Protein AF-A0A9D4LQU8-F1 (afdb_monomer_lite)

Structure (mmCIF, N/CA/C/O backbone):
data_AF-A0A9D4LQU8-F1
#
_entry.id   AF-A0A9D4LQU8-F1
#
loop_
_atom_site.group_PDB
_atom_site.id
_atom_site.type_symbol
_atom_site.label_atom_id
_atom_site.label_alt_id
_atom_site.label_comp_id
_atom_site.label_asym_id
_atom_site.label_entity_id
_atom_site.label_seq_id
_atom_site.pdbx_PDB_ins_code
_atom_site.Cartn_x
_atom_site.Cartn_y
_atom_site.Cartn_z
_atom_site.occupancy
_atom_site.B_iso_or_equiv
_atom_site.auth_seq_id
_atom_site.auth_comp_id
_atom_site.auth_asym_id
_atom_site.auth_atom_id
_atom_site.pdbx_PDB_model_num
ATOM 1 N N . MET A 1 1 ? 11.891 2.206 -24.464 1.00 53.50 1 MET A N 1
ATOM 2 C CA . MET A 1 1 ? 10.867 2.934 -23.674 1.00 53.50 1 MET A CA 1
ATOM 3 C C . MET A 1 1 ? 9.808 1.903 -23.309 1.00 53.50 1 MET A C 1
ATOM 5 O O . MET A 1 1 ? 9.612 1.057 -24.158 1.00 53.50 1 MET A O 1
ATOM 9 N N . VAL A 1 2 ? 9.242 1.886 -22.092 1.00 64.19 2 VAL A N 1
ATOM 10 C CA . VAL A 1 2 ? 8.186 0.919 -21.707 1.00 64.19 2 VAL A CA 1
ATOM 11 C C . VAL A 1 2 ? 6.831 1.605 -21.874 1.00 64.19 2 VAL A C 1
ATOM 13 O O . VAL A 1 2 ? 6.592 2.636 -21.251 1.00 64.19 2 VAL A O 1
ATOM 16 N N . ASN A 1 3 ? 5.990 1.068 -22.746 1.00 71.44 3 ASN A N 1
ATOM 17 C CA . ASN A 1 3 ? 4.623 1.482 -23.047 1.00 71.44 3 ASN A CA 1
ATOM 18 C C . ASN A 1 3 ? 3.803 0.243 -23.458 1.00 71.44 3 ASN A C 1
ATOM 20 O O . ASN A 1 3 ? 4.330 -0.869 -23.455 1.00 71.44 3 ASN A O 1
ATOM 24 N N . GLU A 1 4 ? 2.533 0.439 -23.809 1.00 72.94 4 GLU A N 1
ATOM 25 C CA . GLU A 1 4 ? 1.614 -0.644 -24.201 1.00 72.94 4 GLU A CA 1
ATOM 26 C C . GLU A 1 4 ? 2.095 -1.434 -25.431 1.00 72.94 4 GLU A C 1
ATOM 28 O O . GLU A 1 4 ? 1.817 -2.623 -25.543 1.00 72.94 4 GLU A O 1
ATOM 33 N N . ASP A 1 5 ? 2.897 -0.806 -26.295 1.00 80.19 5 ASP A N 1
ATOM 34 C CA . ASP A 1 5 ? 3.465 -1.415 -27.503 1.00 80.19 5 ASP A CA 1
ATOM 35 C C . ASP A 1 5 ? 4.845 -2.051 -27.269 1.00 80.19 5 ASP A C 1
ATOM 37 O O . ASP A 1 5 ? 5.467 -2.583 -28.191 1.00 80.19 5 ASP A O 1
ATOM 41 N N . THR A 1 6 ? 5.383 -1.961 -26.049 1.00 77.25 6 THR A N 1
ATOM 42 C CA . THR A 1 6 ? 6.725 -2.464 -25.754 1.00 77.25 6 THR A CA 1
ATOM 43 C C . THR A 1 6 ? 6.683 -3.981 -25.618 1.00 77.25 6 THR A C 1
ATOM 45 O O . THR A 1 6 ? 5.999 -4.484 -24.725 1.00 77.25 6 THR A O 1
ATOM 48 N N . PRO A 1 7 ? 7.433 -4.735 -26.445 1.00 79.50 7 PRO A N 1
ATOM 49 C CA . PRO A 1 7 ? 7.479 -6.182 -26.321 1.00 79.50 7 PRO A CA 1
ATOM 50 C C . PRO A 1 7 ? 8.064 -6.577 -24.966 1.00 79.50 7 PRO A C 1
ATOM 52 O O . PRO A 1 7 ? 8.928 -5.884 -24.416 1.00 79.50 7 PRO A O 1
ATOM 55 N N . LEU A 1 8 ? 7.611 -7.716 -24.442 1.00 77.50 8 LEU A N 1
ATOM 56 C CA . LEU A 1 8 ? 8.145 -8.255 -23.198 1.00 77.50 8 LEU A CA 1
ATOM 57 C C . LEU A 1 8 ? 9.672 -8.420 -23.313 1.00 77.50 8 LEU A C 1
ATOM 59 O O . LEU A 1 8 ? 10.158 -8.940 -24.324 1.00 77.50 8 LEU A O 1
ATOM 63 N N . PRO A 1 9 ? 10.444 -7.969 -22.310 1.00 80.94 9 PRO A N 1
ATOM 64 C CA . PRO A 1 9 ? 11.893 -8.057 -22.360 1.00 80.94 9 PRO A CA 1
ATOM 65 C C . PRO A 1 9 ? 12.333 -9.522 -22.417 1.00 80.94 9 PRO A C 1
ATOM 67 O O . PRO A 1 9 ? 11.893 -10.352 -21.629 1.00 80.94 9 PRO A O 1
ATOM 70 N N . VAL A 1 10 ? 13.234 -9.835 -23.350 1.00 82.81 10 VAL A N 1
ATOM 71 C CA . VAL A 1 10 ? 13.734 -11.205 -23.562 1.00 82.81 10 VAL A CA 1
ATOM 72 C C . VAL A 1 10 ? 14.540 -11.703 -22.356 1.00 82.81 10 VAL A C 1
ATOM 74 O O . VAL A 1 10 ? 14.513 -12.887 -22.039 1.00 82.81 10 VAL A O 1
ATOM 77 N N . ASN A 1 11 ? 15.234 -10.796 -21.663 1.00 86.12 11 ASN A N 1
ATOM 78 C CA . ASN A 1 11 ? 15.950 -11.087 -20.425 1.00 86.12 11 ASN A CA 1
ATOM 79 C C . ASN A 1 11 ? 15.282 -10.342 -19.263 1.00 86.12 11 ASN A C 1
ATOM 81 O O . ASN A 1 11 ? 15.478 -9.139 -19.082 1.00 86.12 11 ASN A O 1
ATOM 85 N N . MET A 1 12 ? 14.459 -11.067 -18.510 1.00 85.81 12 MET A N 1
ATOM 86 C CA . MET A 1 12 ? 13.710 -10.522 -17.379 1.00 85.81 12 MET A CA 1
ATOM 87 C C . MET A 1 12 ? 14.628 -10.162 -16.205 1.00 85.81 12 MET A C 1
ATOM 89 O O . MET A 1 12 ? 14.414 -9.133 -15.569 1.00 85.81 12 MET A O 1
ATOM 93 N N . ASP A 1 13 ? 15.680 -10.943 -15.956 1.00 86.00 13 ASP A N 1
ATOM 94 C CA . ASP A 1 13 ? 16.558 -10.757 -14.794 1.00 86.00 13 ASP A CA 1
ATOM 95 C C . ASP A 1 13 ? 17.288 -9.412 -14.849 1.00 86.00 13 ASP A C 1
ATOM 97 O O . ASP A 1 13 ? 17.306 -8.652 -13.879 1.00 86.00 13 ASP A O 1
ATOM 101 N N . THR A 1 14 ? 17.833 -9.055 -16.015 1.00 83.69 14 THR A N 1
ATOM 102 C CA . THR A 1 14 ? 18.503 -7.759 -16.197 1.00 83.69 14 THR A CA 1
ATOM 103 C C . THR A 1 14 ? 17.514 -6.602 -16.263 1.00 83.69 14 THR A C 1
ATOM 105 O O . THR A 1 14 ? 17.823 -5.492 -15.820 1.00 83.69 14 THR A O 1
ATOM 108 N N . PHE A 1 15 ? 16.312 -6.843 -16.791 1.00 84.56 15 PHE A N 1
ATOM 109 C CA . PHE A 1 15 ? 15.275 -5.826 -16.870 1.00 84.56 15 PHE A CA 1
ATOM 110 C C . PHE A 1 15 ? 14.792 -5.408 -15.479 1.00 84.56 15 PHE A C 1
ATOM 112 O O . PHE A 1 15 ? 14.752 -4.206 -15.199 1.00 84.56 15 PHE A O 1
ATOM 119 N N . TRP A 1 16 ? 14.482 -6.376 -14.609 1.00 82.88 16 TRP A N 1
ATOM 120 C CA . TRP A 1 16 ? 13.995 -6.128 -13.251 1.00 82.88 16 TRP A CA 1
ATOM 121 C C . TRP A 1 16 ? 15.084 -5.660 -12.295 1.00 82.88 16 TRP A C 1
ATOM 123 O O . TRP A 1 16 ? 14.776 -4.925 -11.362 1.00 82.88 16 TRP A O 1
ATOM 133 N N . ALA A 1 17 ? 16.353 -5.991 -12.543 1.00 84.12 17 ALA A N 1
ATOM 134 C CA . ALA A 1 17 ? 17.464 -5.432 -11.775 1.00 84.12 17 ALA A CA 1
ATOM 135 C C . ALA A 1 17 ? 17.593 -3.900 -11.932 1.00 84.12 17 ALA A C 1
ATOM 137 O O . ALA A 1 17 ? 18.150 -3.232 -11.064 1.00 84.12 17 ALA A O 1
ATOM 138 N N . SER A 1 18 ? 17.064 -3.308 -13.012 1.00 85.56 18 SER A N 1
ATOM 139 C CA . SER A 1 18 ? 17.101 -1.856 -13.212 1.00 85.56 18 SER A CA 1
ATOM 140 C C . SER A 1 18 ? 15.997 -1.142 -12.429 1.00 85.56 18 SER A C 1
ATOM 142 O O . SER A 1 18 ? 14.826 -1.184 -12.816 1.00 85.56 18 SER A O 1
ATOM 144 N N . GLY A 1 19 ? 16.372 -0.367 -11.406 1.00 82.38 19 GLY A N 1
ATOM 145 C CA . GLY A 1 19 ? 15.438 0.517 -10.691 1.00 82.38 19 GLY A CA 1
ATOM 146 C C . GLY A 1 19 ? 14.664 1.448 -11.634 1.00 82.38 19 GLY A C 1
ATOM 147 O O . GLY A 1 19 ? 13.454 1.602 -11.513 1.00 82.38 19 GLY A O 1
ATOM 148 N N . SER A 1 20 ? 15.313 1.962 -12.687 1.00 84.75 20 SER A N 1
ATOM 149 C CA . SER A 1 20 ? 14.646 2.823 -13.675 1.00 84.75 20 SER A CA 1
ATOM 150 C C . SER A 1 20 ? 13.509 2.126 -14.437 1.00 84.75 20 SER A C 1
ATOM 152 O O . SER A 1 20 ? 12.549 2.784 -14.838 1.00 84.75 20 SER A O 1
ATOM 154 N N . ASN A 1 21 ? 13.598 0.808 -14.646 1.00 85.06 21 ASN A N 1
ATOM 155 C CA . ASN A 1 21 ? 12.534 0.029 -15.277 1.00 85.06 21 ASN A CA 1
ATOM 156 C C . ASN A 1 21 ? 11.400 -0.256 -14.291 1.00 85.06 21 ASN A C 1
ATOM 158 O O . ASN A 1 21 ? 10.237 -0.137 -14.680 1.00 85.06 21 ASN A O 1
ATOM 162 N N . LYS A 1 22 ? 11.720 -0.547 -13.022 1.00 82.94 22 LYS A N 1
ATOM 163 C CA . LYS A 1 22 ? 10.717 -0.703 -11.956 1.00 82.94 22 LYS A CA 1
ATOM 164 C C . LYS A 1 22 ? 9.864 0.561 -11.814 1.00 82.94 22 LYS A C 1
ATOM 166 O O . LYS A 1 22 ? 8.641 0.479 -11.896 1.00 82.94 22 LYS A O 1
ATOM 171 N N . VAL A 1 23 ? 10.501 1.732 -11.723 1.00 85.12 23 VAL A N 1
ATOM 172 C CA . VAL A 1 23 ? 9.809 3.030 -11.629 1.00 85.12 23 VAL A CA 1
ATOM 173 C C . VAL A 1 23 ? 8.906 3.268 -12.843 1.00 85.12 23 VAL A C 1
ATOM 175 O O . VAL A 1 23 ? 7.746 3.644 -12.697 1.00 85.12 23 VAL A O 1
ATOM 178 N N . LYS A 1 24 ? 9.390 2.998 -14.063 1.00 86.00 24 LYS A N 1
ATOM 179 C CA . LYS A 1 24 ? 8.578 3.151 -15.285 1.00 86.00 24 LYS A CA 1
ATOM 180 C C . LYS A 1 24 ? 7.356 2.238 -15.295 1.00 86.00 24 LYS A C 1
ATOM 182 O O . LYS A 1 24 ? 6.281 2.691 -15.680 1.00 86.00 24 LYS A O 1
ATOM 187 N N . LEU A 1 25 ? 7.506 0.982 -14.869 1.00 86.00 25 LEU A N 1
ATOM 188 C CA . LEU A 1 25 ? 6.376 0.064 -14.751 1.00 86.00 25 LEU A CA 1
ATOM 189 C C . LEU A 1 25 ? 5.348 0.591 -13.747 1.00 86.00 25 LEU A C 1
ATOM 191 O O . LEU A 1 25 ? 4.159 0.616 -14.046 1.00 86.00 25 LEU A O 1
ATOM 195 N N . GLN A 1 26 ? 5.793 1.046 -12.578 1.00 87.44 26 GLN A N 1
ATOM 196 C CA . GLN A 1 26 ? 4.896 1.579 -11.555 1.00 87.44 26 GLN A CA 1
ATOM 197 C C . GLN A 1 26 ? 4.160 2.841 -12.032 1.00 87.44 26 GLN A C 1
ATOM 199 O O . GLN A 1 26 ? 2.965 2.974 -11.779 1.00 87.44 26 GLN A O 1
ATOM 204 N N . ILE A 1 27 ? 4.824 3.734 -12.778 1.00 88.38 27 ILE A N 1
ATOM 205 C CA . ILE A 1 27 ? 4.182 4.900 -13.411 1.00 88.38 27 ILE A CA 1
ATOM 206 C C . ILE A 1 27 ? 3.119 4.456 -14.421 1.00 88.38 27 ILE A C 1
ATOM 208 O O . ILE A 1 27 ? 2.010 4.994 -14.418 1.00 88.38 27 ILE A O 1
ATOM 212 N N . LEU A 1 28 ? 3.436 3.472 -15.270 1.00 89.50 28 LEU A N 1
ATOM 213 C CA . LEU A 1 28 ? 2.498 2.930 -16.254 1.00 89.50 28 LEU A CA 1
ATOM 214 C C . LEU A 1 28 ? 1.259 2.329 -15.570 1.00 89.50 28 LEU A C 1
ATOM 216 O O . LEU A 1 28 ? 0.134 2.678 -15.929 1.00 89.50 28 LEU A O 1
ATOM 220 N N . LEU A 1 29 ? 1.461 1.491 -14.548 1.00 90.38 29 LEU A N 1
ATOM 221 C CA . LEU A 1 29 ? 0.382 0.878 -13.770 1.00 90.38 29 LEU A CA 1
ATOM 222 C C . LEU A 1 29 ? -0.450 1.929 -13.033 1.00 90.38 29 LEU A C 1
ATOM 224 O O . LEU A 1 29 ? -1.675 1.892 -13.099 1.00 90.38 29 LEU A O 1
ATOM 228 N N . SER A 1 30 ? 0.195 2.900 -12.383 1.00 91.25 30 SER A N 1
ATOM 229 C CA . SER A 1 30 ? -0.492 3.987 -11.681 1.00 91.25 30 SER A CA 1
ATOM 230 C C . SER A 1 30 ? -1.377 4.794 -12.629 1.00 91.25 30 SER A C 1
ATOM 232 O O . SER A 1 30 ? -2.543 5.039 -12.323 1.00 91.25 30 SER A O 1
ATOM 234 N N . LYS A 1 31 ? -0.871 5.141 -13.820 1.00 91.44 31 LYS A N 1
ATOM 235 C CA . LYS A 1 31 ? -1.655 5.840 -14.846 1.00 91.44 31 LYS A CA 1
ATOM 236 C C . LYS A 1 31 ? -2.885 5.031 -15.261 1.00 91.44 31 LYS A C 1
ATOM 238 O O . LYS A 1 31 ? -3.981 5.586 -15.301 1.00 91.44 31 LYS A O 1
ATOM 243 N N . TRP A 1 32 ? -2.715 3.738 -15.539 1.00 92.62 32 TRP A N 1
ATOM 244 C CA . TRP A 1 32 ? -3.827 2.870 -15.924 1.00 92.62 32 TRP A CA 1
ATOM 245 C C . TRP A 1 32 ? -4.865 2.744 -14.800 1.00 92.62 32 TRP A C 1
ATOM 247 O O . TRP A 1 32 ? -6.058 2.902 -15.054 1.00 92.62 32 TRP A O 1
ATOM 257 N N . ILE A 1 33 ? -4.430 2.537 -13.552 1.00 93.19 33 ILE A N 1
ATOM 258 C CA . ILE A 1 33 ? -5.333 2.439 -12.396 1.00 93.19 33 ILE A CA 1
ATOM 259 C C . ILE A 1 33 ? -6.127 3.736 -12.239 1.00 93.19 33 ILE A C 1
ATOM 261 O O . ILE A 1 33 ? -7.349 3.684 -12.157 1.00 93.19 33 ILE A O 1
ATOM 265 N N . ARG A 1 34 ? -5.467 4.899 -12.268 1.00 91.81 34 ARG A N 1
ATOM 266 C CA . ARG A 1 34 ? -6.115 6.216 -12.139 1.00 91.81 34 ARG A CA 1
ATOM 267 C C . ARG A 1 34 ? -7.200 6.439 -13.191 1.00 91.81 34 ARG A C 1
ATOM 269 O O . ARG A 1 34 ? -8.292 6.888 -12.863 1.00 91.81 34 ARG A O 1
ATOM 276 N N . GLN A 1 35 ? -6.931 6.060 -14.440 1.00 92.94 35 GLN A N 1
ATOM 277 C CA . GLN A 1 35 ? -7.883 6.202 -15.548 1.00 92.94 35 GLN A CA 1
ATOM 278 C C . GLN A 1 35 ? -9.096 5.268 -15.443 1.00 92.94 35 GLN A C 1
ATOM 280 O O . GLN A 1 35 ? -10.157 5.585 -15.977 1.00 92.94 35 GLN A O 1
ATOM 285 N N . ASN A 1 36 ? -8.953 4.127 -14.764 1.00 93.69 36 ASN A N 1
ATOM 286 C CA . ASN A 1 36 ? -9.981 3.086 -14.707 1.00 93.69 36 ASN A CA 1
ATOM 287 C C . ASN A 1 36 ? -10.634 2.930 -13.322 1.00 93.69 36 ASN A C 1
ATOM 289 O O . ASN A 1 36 ? -11.622 2.206 -13.201 1.00 93.69 36 ASN A O 1
ATOM 293 N N . ALA A 1 37 ? -10.128 3.619 -12.292 1.00 93.75 37 ALA A N 1
ATOM 294 C CA . ALA A 1 37 ? -10.502 3.425 -10.891 1.00 93.75 37 ALA A CA 1
ATOM 295 C C . ALA A 1 37 ? -12.016 3.489 -10.658 1.00 93.75 37 ALA A C 1
ATOM 297 O O . ALA A 1 37 ? -12.596 2.554 -10.117 1.00 93.75 37 ALA A O 1
ATOM 298 N N . ASN A 1 38 ? -12.666 4.552 -11.138 1.00 92.50 38 ASN A N 1
ATOM 299 C CA . ASN A 1 38 ? -14.100 4.766 -10.932 1.00 92.50 38 ASN A CA 1
ATOM 300 C C . ASN A 1 38 ? -14.984 3.737 -11.662 1.00 92.50 38 ASN A C 1
ATOM 302 O O . ASN A 1 38 ? -16.102 3.468 -11.232 1.00 92.50 38 ASN A O 1
ATOM 306 N N . ASN A 1 39 ? -14.489 3.161 -12.760 1.00 93.75 39 ASN A N 1
ATOM 307 C CA . ASN A 1 39 ? -15.243 2.190 -13.554 1.00 93.75 39 ASN A CA 1
ATOM 308 C C . ASN A 1 39 ? -15.116 0.772 -12.984 1.00 93.75 39 ASN A C 1
ATOM 310 O O . ASN A 1 39 ? -16.085 0.018 -13.002 1.00 93.75 39 ASN A O 1
ATOM 314 N N . ILE A 1 40 ? -13.925 0.402 -12.497 1.00 95.00 40 ILE A N 1
ATOM 315 C CA . ILE A 1 40 ? -13.633 -0.953 -12.006 1.00 95.00 40 ILE A CA 1
ATOM 316 C C . ILE A 1 40 ? -13.972 -1.093 -10.517 1.00 95.00 40 ILE A C 1
ATOM 318 O O . ILE A 1 40 ? -14.523 -2.113 -10.105 1.00 95.00 40 ILE A O 1
ATOM 322 N N . TRP A 1 41 ? -13.664 -0.074 -9.714 1.00 93.75 41 TRP A N 1
ATOM 323 C CA . TRP A 1 41 ? -13.830 -0.092 -8.261 1.00 93.75 41 TRP A CA 1
ATOM 324 C C . TRP A 1 41 ? -14.654 1.112 -7.782 1.00 93.75 41 TRP A C 1
ATOM 326 O O . TRP A 1 41 ? -14.127 2.010 -7.119 1.00 93.75 41 TRP A O 1
ATOM 336 N N . PRO A 1 42 ? -15.960 1.156 -8.107 1.00 91.50 42 PRO A N 1
ATOM 337 C CA . PRO A 1 42 ? -16.821 2.237 -7.648 1.00 91.50 42 PRO A CA 1
ATOM 338 C C . PRO A 1 42 ? -16.897 2.248 -6.116 1.00 91.50 42 PRO A C 1
ATOM 340 O O . PRO A 1 42 ? -17.062 1.199 -5.490 1.00 91.50 42 PRO A O 1
ATOM 343 N N . ASN A 1 43 ? -16.824 3.439 -5.514 1.00 92.19 43 ASN A N 1
ATOM 344 C CA . ASN A 1 43 ? -16.841 3.646 -4.058 1.00 92.19 43 ASN A CA 1
ATOM 345 C C . ASN A 1 43 ? -15.654 3.030 -3.293 1.00 92.19 43 ASN A C 1
ATOM 347 O O . ASN A 1 43 ? -15.754 2.798 -2.088 1.00 92.19 43 ASN A O 1
ATOM 351 N N . VAL A 1 44 ? -14.536 2.774 -3.972 1.00 93.75 44 VAL A N 1
ATOM 352 C CA . VAL A 1 44 ? -13.282 2.352 -3.340 1.00 93.75 44 VAL A CA 1
ATOM 353 C C . VAL A 1 44 ? -12.262 3.476 -3.469 1.00 93.75 44 VAL A C 1
ATOM 355 O O . VAL A 1 44 ? -12.055 4.017 -4.554 1.00 93.75 44 VAL A O 1
ATOM 358 N N . GLU A 1 45 ? -11.606 3.814 -2.361 1.00 93.44 45 GLU A N 1
ATOM 359 C CA . GLU A 1 45 ? -10.430 4.678 -2.386 1.00 93.44 45 GLU A CA 1
ATOM 360 C C . GLU A 1 45 ? -9.184 3.839 -2.678 1.00 93.44 45 GLU A C 1
ATOM 362 O O . GLU A 1 45 ? -8.850 2.913 -1.938 1.00 93.44 45 GLU A O 1
ATOM 367 N N . LEU A 1 46 ? -8.493 4.165 -3.767 1.00 94.81 46 LEU A N 1
ATOM 368 C CA . LEU A 1 46 ? -7.232 3.536 -4.140 1.00 94.81 46 LEU A CA 1
ATOM 369 C C . LEU A 1 46 ? -6.087 4.472 -3.791 1.00 94.81 46 LEU A C 1
ATOM 371 O O . LEU A 1 46 ? -5.993 5.565 -4.339 1.00 94.81 46 LEU A O 1
ATOM 375 N N . VAL A 1 47 ? -5.198 4.027 -2.910 1.00 93.25 47 VAL A N 1
ATOM 376 C CA . VAL A 1 47 ? -4.005 4.782 -2.526 1.00 93.25 47 VAL A CA 1
ATOM 377 C C . VAL A 1 47 ? -2.791 4.196 -3.236 1.00 93.25 47 VAL A C 1
ATOM 379 O O . VAL A 1 47 ? -2.449 3.032 -3.040 1.00 93.25 47 VAL A O 1
ATOM 382 N N . LEU A 1 48 ? -2.144 5.005 -4.070 1.00 91.69 48 LEU A N 1
ATOM 383 C CA . LEU A 1 48 ? -1.041 4.605 -4.935 1.00 91.69 48 LEU A CA 1
ATOM 384 C C . LEU A 1 48 ? 0.253 5.286 -4.489 1.00 91.69 48 LEU A C 1
ATOM 386 O O . LEU A 1 48 ? 0.361 6.511 -4.523 1.00 91.69 48 LEU A O 1
ATOM 390 N N . SER A 1 49 ? 1.253 4.481 -4.135 1.00 88.38 49 SER A N 1
ATOM 391 C CA . SER A 1 49 ? 2.619 4.926 -3.852 1.00 88.38 49 SER A CA 1
ATOM 392 C C . SER A 1 49 ? 3.575 4.360 -4.900 1.00 88.38 49 SER A C 1
ATOM 394 O O . SER A 1 49 ? 3.605 3.149 -5.117 1.00 88.38 49 SER A O 1
ATOM 396 N N . ILE A 1 50 ? 4.360 5.226 -5.534 1.00 83.81 50 ILE A N 1
ATOM 397 C CA . ILE A 1 50 ? 5.365 4.852 -6.538 1.00 83.81 50 ILE A CA 1
ATOM 398 C C . ILE A 1 50 ? 6.754 4.983 -5.907 1.00 83.81 50 ILE A C 1
ATOM 400 O O . ILE A 1 50 ? 6.959 5.831 -5.039 1.00 83.81 50 ILE A O 1
ATOM 404 N N . ASP A 1 51 ? 7.695 4.155 -6.330 1.00 76.12 51 ASP A N 1
ATOM 405 C CA . ASP A 1 51 ? 9.103 4.223 -5.961 1.00 76.12 51 ASP A CA 1
ATOM 406 C C . ASP A 1 51 ? 9.880 5.246 -6.819 1.00 76.12 51 ASP A C 1
ATOM 408 O O . ASP A 1 51 ? 9.528 5.529 -7.965 1.00 76.12 51 ASP A O 1
ATOM 412 N N . GLY A 1 52 ? 10.941 5.825 -6.261 1.00 63.03 52 GLY A N 1
ATOM 413 C CA . GLY A 1 52 ? 11.717 6.913 -6.853 1.00 63.03 52 GLY A CA 1
ATOM 414 C C . GLY A 1 52 ? 11.505 8.264 -6.162 1.00 63.03 52 GLY A C 1
ATOM 415 O O . GLY A 1 52 ? 10.530 8.486 -5.457 1.00 63.03 52 GLY A O 1
ATOM 416 N N . ILE A 1 53 ? 12.492 9.151 -6.319 1.00 53.50 53 ILE A N 1
ATOM 417 C CA . ILE A 1 53 ? 12.643 10.477 -5.685 1.00 53.50 53 ILE A CA 1
ATOM 418 C C . ILE A 1 53 ? 11.296 11.137 -5.321 1.00 53.50 53 ILE A C 1
ATOM 420 O O . ILE A 1 53 ? 10.600 11.639 -6.198 1.00 53.50 53 ILE A O 1
ATOM 424 N N . ALA A 1 54 ? 10.977 11.157 -4.019 1.00 55.00 54 ALA A N 1
ATOM 425 C CA . ALA A 1 54 ? 9.888 11.917 -3.389 1.00 55.00 54 ALA A CA 1
ATOM 426 C C . ALA A 1 54 ? 8.567 11.947 -4.179 1.00 55.00 54 ALA A C 1
ATOM 428 O O . ALA A 1 54 ? 7.975 13.011 -4.374 1.00 55.00 54 ALA A O 1
ATOM 429 N N . THR A 1 55 ? 8.119 10.796 -4.658 1.00 65.06 55 THR A N 1
ATOM 430 C CA . THR A 1 55 ? 6.855 10.658 -5.376 1.00 65.06 55 THR A CA 1
ATOM 431 C C . THR A 1 55 ? 5.672 10.835 -4.433 1.00 65.06 55 THR A C 1
ATOM 433 O O . THR A 1 55 ? 5.622 10.280 -3.334 1.00 65.06 55 THR A O 1
ATOM 436 N N . ASP A 1 56 ? 4.715 11.639 -4.882 1.00 78.44 56 ASP A N 1
ATOM 437 C CA . ASP A 1 56 ? 3.453 11.860 -4.191 1.00 78.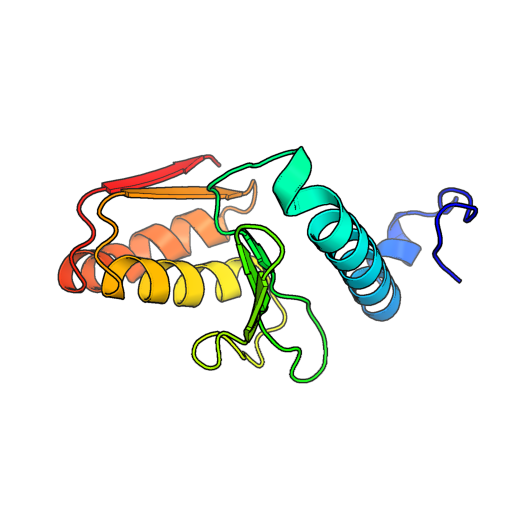44 56 ASP A CA 1
ATOM 438 C C . ASP A 1 56 ? 2.715 10.528 -3.994 1.00 78.44 56 ASP A C 1
ATOM 440 O O . ASP A 1 56 ? 2.702 9.664 -4.877 1.00 78.44 56 ASP A O 1
ATOM 444 N N . CYS A 1 57 ? 2.097 10.357 -2.827 1.00 89.44 57 CYS A N 1
ATOM 445 C CA . CYS A 1 57 ? 1.164 9.265 -2.589 1.00 89.44 57 CYS A CA 1
ATOM 446 C C . CYS A 1 57 ? -0.229 9.757 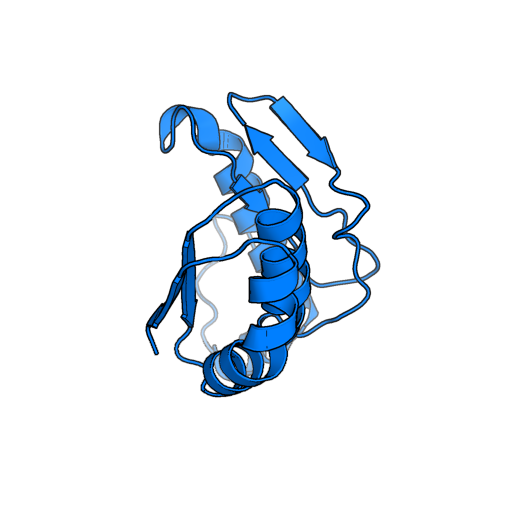-2.978 1.00 89.44 57 CYS A C 1
ATOM 448 O O . CYS A 1 57 ? -0.707 10.733 -2.407 1.00 89.44 57 CYS A O 1
ATOM 450 N N . ILE A 1 58 ? -0.865 9.136 -3.969 1.00 92.06 58 ILE A N 1
ATOM 451 C CA . ILE A 1 58 ? -2.115 9.642 -4.552 1.00 92.06 58 ILE A CA 1
ATOM 452 C C . ILE A 1 58 ? -3.274 8.745 -4.126 1.00 92.06 58 ILE A C 1
ATOM 454 O O . ILE A 1 58 ? -3.269 7.554 -4.423 1.00 92.06 58 ILE A O 1
ATOM 458 N N . ALA A 1 59 ? -4.280 9.322 -3.475 1.00 93.50 59 ALA A N 1
ATOM 459 C CA . ALA A 1 59 ? -5.594 8.718 -3.302 1.00 93.50 59 ALA A CA 1
ATOM 460 C C . ALA A 1 59 ? -6.475 9.023 -4.513 1.00 93.50 59 ALA A C 1
ATOM 462 O O . ALA A 1 59 ? -6.600 10.181 -4.908 1.00 93.50 59 ALA A O 1
ATOM 463 N N . VAL A 1 60 ? -7.116 7.998 -5.063 1.00 94.00 60 VAL A N 1
ATOM 464 C CA . VAL A 1 60 ? -8.106 8.096 -6.135 1.00 94.00 60 VAL A CA 1
ATOM 465 C C . VAL A 1 60 ? -9.438 7.594 -5.600 1.00 94.00 60 VAL A C 1
ATOM 467 O O . VAL A 1 60 ? -9.538 6.441 -5.183 1.00 94.00 60 VAL A O 1
ATOM 470 N N . ASN A 1 61 ? -10.468 8.436 -5.628 1.00 93.69 61 ASN A N 1
ATOM 471 C CA . ASN A 1 61 ? -11.817 8.067 -5.207 1.00 93.69 61 ASN A CA 1
ATOM 472 C C . ASN A 1 61 ? -12.849 8.780 -6.087 1.00 93.69 61 ASN A C 1
ATOM 474 O O . ASN A 1 61 ? -12.868 10.009 -6.168 1.00 93.69 61 ASN A O 1
ATOM 478 N N . ASN A 1 62 ? -13.701 8.004 -6.760 1.00 86.69 62 ASN A N 1
ATOM 479 C CA . ASN A 1 62 ? -14.781 8.506 -7.612 1.00 86.69 62 ASN A CA 1
ATOM 480 C C . ASN A 1 62 ? -14.325 9.564 -8.641 1.00 86.69 62 ASN A C 1
ATOM 482 O O . ASN A 1 62 ? -14.981 10.584 -8.846 1.00 86.69 62 ASN A O 1
ATOM 486 N N . GLY A 1 63 ? -13.162 9.336 -9.263 1.00 84.31 63 GLY A N 1
ATOM 487 C CA . GLY A 1 63 ? -12.563 10.238 -10.257 1.00 84.31 63 GLY A CA 1
ATOM 488 C C . GLY A 1 63 ? -11.838 11.458 -9.678 1.00 84.31 63 GLY A C 1
ATOM 489 O O . GLY A 1 63 ? -11.221 12.200 -10.438 1.00 84.31 63 GLY A O 1
ATOM 490 N N . ASN A 1 64 ? -11.870 11.655 -8.358 1.00 90.19 64 ASN A N 1
ATOM 491 C CA . ASN A 1 64 ? -11.093 12.688 -7.682 1.00 90.19 64 ASN A CA 1
ATOM 492 C C . ASN A 1 64 ? -9.742 12.134 -7.247 1.00 90.19 64 ASN A C 1
ATOM 494 O O . ASN A 1 64 ? -9.649 10.990 -6.798 1.00 90.19 64 ASN A O 1
ATOM 498 N N . GLU A 1 65 ? -8.714 12.971 -7.332 1.00 92.94 65 GLU A N 1
ATOM 499 C CA . GLU A 1 65 ? -7.357 12.628 -6.929 1.00 92.94 65 GLU A CA 1
ATOM 500 C C . GLU A 1 65 ? -6.866 13.595 -5.858 1.00 92.94 65 GLU A C 1
ATOM 502 O O . GLU A 1 65 ? -6.991 14.809 -6.011 1.00 92.94 65 GLU A O 1
ATOM 507 N N . ASN A 1 66 ? -6.287 13.058 -4.787 1.00 92.88 66 ASN A N 1
ATOM 508 C CA . ASN A 1 66 ? -5.733 13.842 -3.689 1.00 92.88 66 ASN A CA 1
ATOM 509 C C . ASN A 1 66 ? -4.352 13.310 -3.304 1.00 92.88 66 ASN A C 1
ATOM 511 O O . ASN A 1 66 ? -4.154 12.100 -3.218 1.00 92.88 66 ASN A O 1
ATOM 515 N N . CYS A 1 67 ? -3.404 14.205 -3.030 1.00 91.50 67 CYS A N 1
ATOM 516 C CA . CYS A 1 67 ? -2.123 13.814 -2.445 1.00 91.50 67 CYS A CA 1
ATOM 517 C C . CYS A 1 67 ? -2.298 13.527 -0.945 1.00 91.50 67 CYS A C 1
ATOM 519 O O . CYS A 1 67 ? -2.887 14.328 -0.218 1.00 91.50 67 CYS A O 1
ATOM 521 N N . ILE A 1 68 ? -1.762 12.403 -0.473 1.00 91.69 68 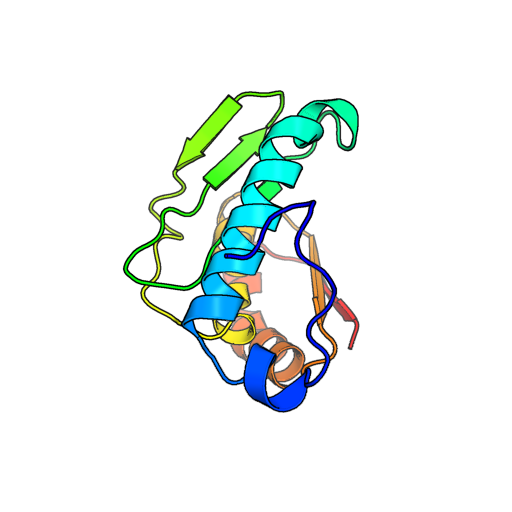ILE A N 1
ATOM 522 C CA . ILE A 1 68 ? -1.676 12.052 0.943 1.00 91.69 68 ILE A CA 1
ATOM 523 C C . ILE A 1 68 ? -0.264 12.384 1.428 1.00 91.69 68 ILE A C 1
ATOM 525 O O . ILE A 1 68 ? 0.638 11.544 1.410 1.00 91.69 68 ILE A O 1
ATOM 529 N N . GLU A 1 69 ? -0.083 13.619 1.895 1.00 89.56 69 GLU A N 1
ATOM 530 C CA . GLU A 1 69 ? 1.213 14.137 2.362 1.00 89.56 69 GLU A CA 1
ATOM 531 C C . GLU A 1 69 ? 1.848 13.271 3.461 1.00 89.56 69 GLU A C 1
ATOM 533 O O . GLU A 1 69 ? 3.061 13.071 3.478 1.00 89.56 69 GLU A O 1
ATOM 538 N N . SER A 1 70 ? 1.040 12.680 4.351 1.00 89.38 70 SER A N 1
ATOM 539 C CA . SER A 1 70 ? 1.529 11.792 5.419 1.00 89.38 70 SER A CA 1
ATOM 540 C C . SER A 1 70 ? 2.181 10.501 4.906 1.00 89.38 70 SER A C 1
ATOM 542 O O . SER A 1 70 ? 2.871 9.826 5.672 1.00 89.38 70 SER A O 1
ATOM 544 N N . LEU A 1 71 ? 1.966 10.154 3.634 1.00 90.62 71 LEU A N 1
ATOM 545 C CA . LEU A 1 71 ? 2.498 8.964 2.972 1.00 90.62 71 LEU A CA 1
ATOM 546 C C . LEU A 1 71 ? 3.523 9.299 1.879 1.00 90.62 71 LEU A C 1
ATOM 548 O O . LEU A 1 71 ? 3.944 8.413 1.133 1.00 90.62 71 LEU A O 1
ATOM 552 N N . LYS A 1 72 ? 3.979 10.554 1.804 1.00 88.94 72 LYS A N 1
ATOM 553 C CA . LYS A 1 72 ? 5.117 10.948 0.973 1.00 88.94 72 LYS A CA 1
ATOM 554 C C . LYS A 1 72 ? 6.419 10.533 1.662 1.00 88.94 72 LYS A C 1
ATOM 556 O O . LYS A 1 72 ? 6.908 11.207 2.566 1.00 88.94 72 LYS A O 1
ATOM 561 N N . LEU A 1 73 ? 6.957 9.379 1.270 1.00 82.75 73 LEU A N 1
ATOM 562 C CA . LEU A 1 73 ? 8.0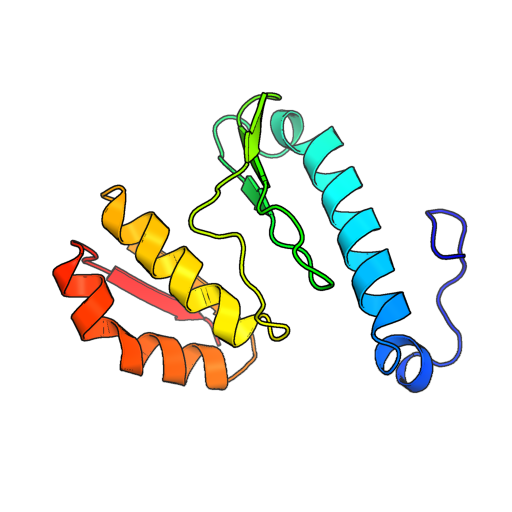56 8.712 1.975 1.00 82.75 73 LEU A CA 1
ATOM 563 C C . LEU A 1 73 ? 9.291 8.531 1.090 1.00 82.75 73 LEU A C 1
ATOM 565 O O . LEU A 1 73 ? 9.190 8.187 -0.084 1.00 82.75 73 LEU A O 1
ATOM 569 N N . HIS A 1 74 ? 10.469 8.677 1.698 1.00 79.69 74 HIS A N 1
ATOM 570 C CA . HIS A 1 74 ? 11.771 8.372 1.092 1.00 79.69 74 HIS A CA 1
ATOM 571 C C . HIS A 1 74 ? 12.231 6.942 1.423 1.00 79.69 74 HIS A C 1
ATOM 573 O O . HIS A 1 74 ? 13.339 6.736 1.909 1.00 79.69 74 HIS A O 1
ATOM 579 N N . VAL A 1 75 ? 11.359 5.956 1.226 1.00 79.25 75 VAL A N 1
ATOM 580 C CA . VAL A 1 75 ? 11.637 4.535 1.503 1.00 79.25 75 VAL A CA 1
ATOM 581 C C . VAL A 1 75 ? 11.537 3.789 0.185 1.00 79.25 75 VAL A C 1
ATOM 583 O O . VAL A 1 75 ? 10.491 3.868 -0.423 1.00 79.25 75 VAL A O 1
ATOM 586 N N . GLU A 1 76 ? 12.563 3.102 -0.304 1.00 73.12 76 GLU A N 1
ATOM 587 C CA . GLU A 1 76 ? 12.471 2.417 -1.610 1.00 73.12 76 GLU A CA 1
ATOM 588 C C . GLU A 1 76 ? 11.537 1.195 -1.541 1.00 73.12 76 GLU A C 1
ATOM 590 O O . GLU A 1 76 ? 10.606 1.054 -2.337 1.00 73.12 76 GLU A O 1
ATOM 595 N N . GLU A 1 77 ? 11.739 0.351 -0.527 1.00 80.88 77 GLU A N 1
ATOM 596 C CA . GLU A 1 77 ? 11.165 -0.993 -0.467 1.00 80.88 77 GLU A CA 1
ATOM 597 C C . GLU A 1 77 ? 9.673 -1.001 -0.087 1.00 80.88 77 GLU A C 1
ATOM 599 O O . GLU A 1 77 ? 9.208 -0.306 0.826 1.00 80.88 77 GLU A O 1
ATOM 604 N N . GLY A 1 78 ? 8.890 -1.769 -0.851 1.00 82.25 78 GLY A N 1
ATOM 605 C CA . GLY A 1 78 ? 7.427 -1.779 -0.760 1.00 82.25 78 GLY A CA 1
ATOM 606 C C . GLY A 1 78 ? 6.889 -2.433 0.514 1.00 82.25 78 GLY A C 1
ATOM 607 O O . GLY A 1 78 ? 5.873 -1.993 1.054 1.00 82.25 78 GLY A O 1
ATOM 608 N N . ASP A 1 79 ? 7.585 -3.445 1.016 1.00 88.50 79 ASP A N 1
ATOM 609 C CA . ASP A 1 79 ? 7.324 -4.107 2.293 1.00 88.50 79 ASP A CA 1
ATOM 610 C C . ASP A 1 79 ? 7.457 -3.131 3.474 1.00 88.50 79 ASP A C 1
ATOM 612 O O . ASP A 1 79 ? 6.577 -3.081 4.331 1.00 88.50 79 ASP A O 1
ATOM 616 N N . VAL A 1 80 ? 8.464 -2.255 3.479 1.00 88.69 80 VAL A N 1
ATOM 617 C CA . VAL A 1 80 ? 8.615 -1.220 4.512 1.00 88.69 80 VAL A CA 1
ATOM 618 C C . VAL A 1 80 ? 7.566 -0.113 4.349 1.00 88.69 80 VAL A C 1
ATOM 620 O O . VAL A 1 80 ? 7.018 0.375 5.343 1.00 88.69 80 VAL A O 1
ATOM 623 N N . ARG A 1 81 ? 7.216 0.269 3.110 1.00 89.19 81 ARG A N 1
ATOM 624 C CA . ARG A 1 81 ? 6.154 1.262 2.838 1.00 89.19 81 ARG A CA 1
ATOM 625 C C . ARG A 1 81 ? 4.773 0.813 3.317 1.00 89.19 81 ARG A C 1
ATOM 627 O O . ARG A 1 81 ? 3.958 1.665 3.678 1.00 89.19 81 ARG A O 1
ATOM 634 N N . ILE A 1 82 ? 4.500 -0.492 3.380 1.00 91.81 82 ILE A N 1
ATOM 635 C CA . ILE A 1 82 ? 3.196 -1.004 3.825 1.00 91.81 82 ILE A CA 1
ATOM 636 C C . ILE A 1 82 ? 2.864 -0.571 5.261 1.00 91.81 82 ILE A C 1
ATOM 638 O O . ILE A 1 82 ? 1.698 -0.357 5.599 1.00 91.81 82 ILE A O 1
ATOM 642 N N . VAL A 1 83 ? 3.886 -0.375 6.100 1.00 92.56 83 VAL A N 1
ATOM 643 C CA . VAL A 1 83 ? 3.724 -0.057 7.522 1.00 92.56 83 VAL A CA 1
ATOM 644 C C . VAL A 1 83 ? 3.145 1.352 7.726 1.00 92.56 83 VAL A C 1
ATOM 646 O O . VAL A 1 83 ? 2.103 1.468 8.378 1.00 92.56 83 VAL A O 1
ATOM 649 N N . PRO A 1 84 ? 3.731 2.439 7.183 1.00 92.69 84 PRO A N 1
ATOM 650 C CA . PRO A 1 84 ? 3.113 3.763 7.220 1.00 92.69 84 PRO A CA 1
ATOM 651 C C . PRO A 1 84 ? 1.695 3.809 6.647 1.00 92.69 84 PRO A C 1
ATOM 653 O O . PRO A 1 84 ? 0.845 4.476 7.235 1.00 92.69 84 PRO A O 1
ATOM 656 N N . HIS A 1 85 ? 1.414 3.076 5.564 1.00 93.94 85 HIS A N 1
ATOM 657 C CA . HIS A 1 85 ? 0.061 2.979 5.006 1.00 93.94 85 HIS A CA 1
ATOM 658 C C . HIS A 1 85 ? -0.910 2.344 6.009 1.00 93.94 85 HIS A C 1
ATOM 660 O O . HIS A 1 85 ? -1.974 2.907 6.275 1.00 93.94 85 HIS A O 1
ATOM 666 N N . ALA A 1 86 ? -0.523 1.229 6.633 1.00 95.25 86 ALA A N 1
ATOM 667 C CA . ALA A 1 86 ? -1.335 0.566 7.647 1.00 95.25 86 ALA A CA 1
ATOM 668 C C . ALA A 1 86 ? -1.580 1.464 8.872 1.00 95.25 86 ALA A C 1
ATOM 670 O O . ALA A 1 86 ? -2.704 1.562 9.361 1.00 95.25 86 ALA A O 1
ATOM 671 N N . ILE A 1 87 ? -0.552 2.182 9.336 1.00 94.62 87 ILE A N 1
ATOM 672 C CA . ILE A 1 87 ? -0.679 3.143 10.441 1.00 94.62 87 ILE A CA 1
ATOM 673 C C . ILE A 1 87 ? -1.603 4.301 10.054 1.00 94.62 87 ILE A C 1
ATOM 675 O O . ILE A 1 87 ? -2.432 4.708 10.867 1.00 94.62 87 ILE A O 1
ATOM 679 N N . ASN A 1 88 ? -1.463 4.845 8.841 1.00 93.69 88 ASN A N 1
ATOM 680 C CA . ASN A 1 88 ? -2.310 5.929 8.355 1.00 93.69 88 ASN A CA 1
ATOM 681 C C . ASN A 1 88 ? -3.774 5.490 8.350 1.00 93.69 88 ASN A C 1
ATOM 683 O O . ASN A 1 88 ? -4.606 6.166 8.940 1.00 93.69 88 ASN A O 1
ATOM 687 N N . ILE A 1 89 ? -4.083 4.330 7.776 1.00 93.06 89 ILE A N 1
ATOM 688 C CA . ILE A 1 89 ? -5.448 3.799 7.719 1.00 93.06 89 ILE A CA 1
ATOM 689 C C . ILE A 1 89 ? -6.002 3.490 9.119 1.00 93.06 89 ILE A C 1
ATOM 691 O O . ILE A 1 89 ? -7.112 3.914 9.429 1.00 93.06 89 ILE A O 1
ATOM 695 N N . ALA A 1 90 ? -5.222 2.880 10.017 1.00 95.06 90 ALA A N 1
ATOM 696 C CA . ALA A 1 90 ? -5.654 2.668 11.404 1.00 95.06 90 ALA A CA 1
ATOM 697 C C . ALA A 1 90 ? -6.041 3.993 12.095 1.00 95.06 90 ALA A C 1
ATOM 699 O O . ALA A 1 90 ? -7.120 4.103 12.672 1.00 95.06 90 ALA A O 1
ATOM 700 N N . LYS A 1 91 ? -5.221 5.045 11.943 1.00 94.56 91 LYS A N 1
ATOM 701 C CA . LYS A 1 91 ? -5.506 6.387 12.487 1.00 94.56 91 LYS A CA 1
ATOM 702 C C . LYS A 1 91 ? -6.771 7.037 11.927 1.00 94.56 91 LYS A C 1
ATOM 704 O O . LYS A 1 91 ? -7.370 7.859 12.613 1.00 94.56 91 LYS A O 1
ATOM 709 N N . HIS A 1 92 ? -7.179 6.676 10.712 1.00 93.25 92 HIS A N 1
ATOM 710 C CA . HIS A 1 92 ? -8.433 7.137 10.107 1.00 93.25 92 HIS A CA 1
ATOM 711 C C . HIS A 1 92 ? -9.648 6.293 10.542 1.00 93.25 92 HIS A C 1
ATOM 713 O O . HIS A 1 92 ? -10.735 6.450 9.995 1.00 93.25 92 HIS A O 1
ATOM 719 N N . GLY A 1 93 ? -9.491 5.422 11.545 1.00 94.75 93 GLY A N 1
ATOM 720 C CA . GLY A 1 93 ? -10.588 4.712 12.204 1.00 94.75 93 GLY A CA 1
ATOM 721 C C . GLY A 1 93 ? -10.924 3.348 11.603 1.00 94.75 93 GLY A C 1
ATOM 722 O O . GLY A 1 93 ? -11.864 2.699 12.065 1.00 94.75 93 GLY A O 1
ATOM 723 N N . TYR A 1 94 ? -10.165 2.884 10.610 1.00 95.56 94 TYR A N 1
ATOM 724 C CA . TYR A 1 94 ? -10.368 1.564 10.024 1.00 95.56 94 TYR A CA 1
ATOM 725 C C . TYR A 1 94 ? -9.960 0.461 11.006 1.00 95.56 94 TYR A C 1
ATOM 727 O O . TYR A 1 94 ? -8.886 0.492 11.605 1.00 95.56 94 TYR A O 1
ATOM 735 N N . LYS A 1 95 ? -10.837 -0.537 11.153 1.00 97.12 95 LYS A N 1
ATOM 736 C CA . LYS A 1 95 ? -10.720 -1.590 12.176 1.00 97.12 95 LYS A CA 1
ATOM 737 C C . LYS A 1 95 ? -10.034 -2.856 11.700 1.00 97.12 95 LYS A C 1
ATOM 739 O O . LYS A 1 95 ? -9.471 -3.584 12.512 1.00 97.12 95 LYS A O 1
ATOM 744 N N . ARG A 1 96 ? -10.044 -3.088 10.391 1.00 97.94 96 ARG A N 1
ATOM 745 C CA . ARG A 1 96 ? -9.474 -4.272 9.759 1.00 97.94 96 ARG A CA 1
ATOM 746 C C . ARG A 1 96 ? -8.522 -3.865 8.652 1.00 97.94 96 ARG A C 1
ATOM 748 O O . ARG A 1 96 ? -8.891 -3.085 7.778 1.00 97.94 96 ARG A O 1
ATOM 755 N N . ILE A 1 97 ? -7.332 -4.452 8.667 1.00 97.62 97 ILE A N 1
ATOM 756 C CA . ILE A 1 97 ? -6.352 -4.355 7.589 1.00 97.62 97 ILE A CA 1
ATOM 757 C C . ILE A 1 97 ? -6.028 -5.766 7.105 1.00 97.62 97 ILE A C 1
ATOM 759 O O . ILE A 1 97 ? -5.85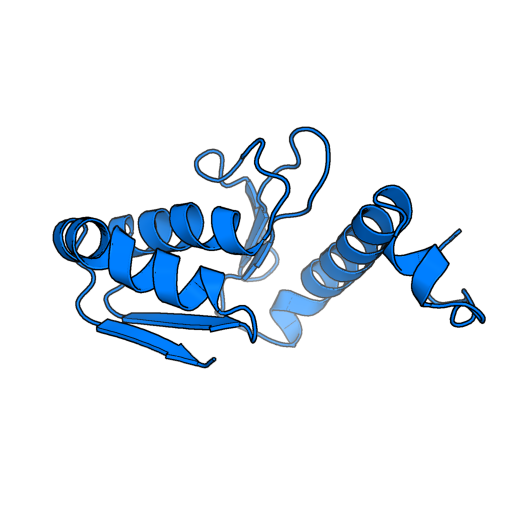4 -6.687 7.903 1.00 97.62 97 ILE A O 1
ATOM 763 N N . VAL A 1 98 ? -5.949 -5.918 5.783 1.00 97.31 98 VAL A N 1
ATOM 764 C CA . VAL A 1 98 ? -5.501 -7.145 5.122 1.00 97.31 98 VAL A CA 1
ATOM 765 C C . VAL A 1 98 ? -4.235 -6.819 4.340 1.00 97.31 98 VAL A C 1
ATOM 767 O O . VAL A 1 98 ? -4.273 -6.001 3.424 1.00 97.31 98 VAL A O 1
ATOM 770 N N . LEU A 1 99 ? -3.121 -7.446 4.709 1.00 95.69 99 LEU A N 1
ATOM 771 C CA . LEU A 1 99 ? -1.851 -7.351 3.998 1.00 95.69 99 LEU A CA 1
ATOM 772 C C . LEU A 1 99 ? -1.702 -8.567 3.082 1.00 95.69 99 LEU A C 1
ATOM 774 O O . LEU A 1 99 ? -1.855 -9.707 3.525 1.00 95.69 99 LEU A O 1
ATOM 778 N N . LEU A 1 100 ? -1.413 -8.317 1.807 1.00 95.38 100 LEU A N 1
ATOM 779 C CA . LEU A 1 100 ? -1.184 -9.345 0.793 1.00 95.38 100 LEU A CA 1
ATOM 780 C C . LEU A 1 100 ? 0.252 -9.202 0.290 1.00 95.38 100 LEU A C 1
ATOM 782 O O . LEU A 1 100 ? 0.568 -8.209 -0.363 1.00 95.38 100 LEU A O 1
ATOM 786 N N . SER A 1 101 ? 1.116 -10.162 0.607 1.00 93.88 101 SER A N 1
ATOM 787 C CA . SER A 1 101 ? 2.502 -10.168 0.136 1.00 93.88 101 SER A CA 1
ATOM 788 C C . SER A 1 101 ? 3.103 -11.554 0.293 1.00 93.88 101 SER A C 1
ATOM 790 O O . SER A 1 101 ? 2.991 -12.120 1.368 1.00 93.88 101 SER A O 1
ATOM 792 N N . ASN A 1 102 ? 3.809 -12.047 -0.724 1.00 93.12 102 ASN A N 1
ATOM 793 C CA . ASN A 1 102 ? 4.596 -13.283 -0.609 1.00 93.12 102 ASN A CA 1
ATOM 794 C C . ASN A 1 102 ? 5.930 -13.058 0.131 1.00 93.12 102 ASN A C 1
A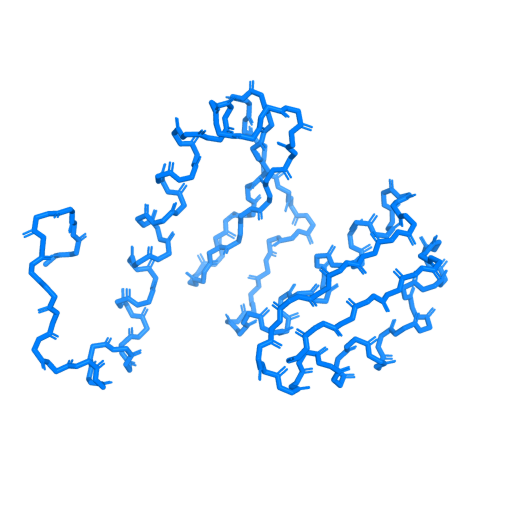TOM 796 O O . ASN A 1 102 ? 6.694 -14.000 0.341 1.00 93.12 102 ASN A O 1
ATOM 800 N N . ASP A 1 103 ? 6.251 -11.805 0.458 1.00 91.81 103 ASP A N 1
ATOM 801 C CA . ASP A 1 103 ? 7.455 -11.456 1.195 1.00 91.81 103 ASP A CA 1
ATOM 802 C C . ASP A 1 103 ? 7.262 -11.719 2.694 1.00 91.81 103 ASP A C 1
ATOM 804 O O . ASP A 1 103 ? 6.320 -11.219 3.321 1.00 91.81 103 ASP A O 1
ATOM 808 N N . THR A 1 104 ? 8.172 -12.497 3.279 1.00 94.38 104 THR A N 1
ATOM 809 C CA . THR A 1 104 ? 8.125 -12.832 4.707 1.00 94.38 104 THR A CA 1
ATOM 810 C C . THR A 1 104 ? 8.355 -11.594 5.573 1.00 94.38 104 THR A C 1
ATOM 812 O O . THR A 1 104 ? 7.780 -11.508 6.664 1.00 94.38 104 THR A O 1
ATOM 815 N N . ASP A 1 105 ? 9.095 -10.602 5.072 1.00 94.38 105 ASP A N 1
ATOM 816 C CA . ASP A 1 105 ? 9.381 -9.372 5.808 1.00 94.38 105 ASP A CA 1
ATOM 817 C C . ASP A 1 105 ? 8.097 -8.584 6.102 1.00 94.38 105 ASP A C 1
ATOM 819 O O . ASP A 1 105 ? 7.943 -8.048 7.199 1.00 94.38 105 ASP A O 1
ATOM 823 N N . VAL A 1 106 ? 7.078 -8.651 5.235 1.00 95.06 106 VAL A N 1
ATOM 824 C CA . VAL A 1 106 ? 5.752 -8.061 5.509 1.00 95.06 106 VAL A CA 1
ATOM 825 C C . VAL A 1 106 ? 5.070 -8.713 6.714 1.00 95.06 106 VAL A C 1
ATOM 827 O O . VAL A 1 106 ? 4.440 -8.021 7.518 1.00 95.06 106 VAL A O 1
ATOM 830 N N . THR A 1 107 ? 5.209 -10.031 6.882 1.00 95.94 107 THR A N 1
ATOM 831 C CA . THR A 1 107 ? 4.658 -10.739 8.050 1.00 95.94 107 THR A CA 1
ATOM 832 C C . THR A 1 107 ? 5.376 -10.314 9.326 1.00 95.94 107 THR A C 1
ATOM 834 O O . THR A 1 107 ? 4.730 -9.991 10.327 1.00 95.94 107 THR A O 1
ATOM 837 N N . VAL A 1 108 ? 6.709 -10.261 9.286 1.00 96.25 108 VAL A N 1
ATOM 838 C CA . VAL A 1 108 ? 7.536 -9.839 10.425 1.00 96.25 108 VAL A CA 1
ATOM 839 C C . VAL A 1 108 ? 7.225 -8.393 10.811 1.00 96.25 108 VAL A C 1
ATOM 841 O O . VAL A 1 108 ? 6.982 -8.113 11.986 1.00 96.25 108 VAL A O 1
ATOM 844 N N . LEU A 1 109 ? 7.152 -7.484 9.836 1.00 96.50 109 LEU A N 1
ATOM 845 C CA . LEU A 1 109 ? 6.802 -6.080 10.042 1.00 96.50 109 LEU A CA 1
ATOM 846 C C . LEU A 1 109 ? 5.384 -5.929 10.608 1.00 96.50 109 LEU A C 1
ATOM 848 O O . LEU A 1 109 ? 5.185 -5.181 11.567 1.00 96.50 109 LEU A O 1
ATOM 852 N N . GLY A 1 110 ? 4.404 -6.665 10.079 1.00 95.69 110 GLY A N 1
ATOM 853 C CA . GLY A 1 110 ? 3.027 -6.648 10.578 1.00 95.69 110 GLY A CA 1
ATOM 854 C C . GLY A 1 110 ? 2.929 -7.048 12.053 1.00 95.69 110 GLY A C 1
ATOM 855 O O . GLY A 1 110 ? 2.299 -6.343 12.846 1.00 95.69 110 GLY A O 1
ATOM 856 N N . LEU A 1 111 ? 3.611 -8.129 12.445 1.00 95.88 111 LEU A N 1
ATOM 857 C CA . LEU A 1 111 ? 3.677 -8.578 13.840 1.00 95.88 111 LEU A CA 1
ATOM 858 C C . LEU A 1 111 ? 4.440 -7.587 14.726 1.00 95.88 111 LEU A C 1
ATOM 860 O O . LEU A 1 111 ? 3.979 -7.259 15.820 1.00 95.88 111 LEU A O 1
ATOM 864 N N . HIS A 1 112 ? 5.574 -7.070 14.247 1.00 97.25 112 HIS A N 1
ATOM 865 C CA . HIS A 1 112 ? 6.387 -6.100 14.976 1.00 97.25 112 HIS A CA 1
ATOM 866 C C . HIS A 1 112 ? 5.599 -4.822 15.304 1.00 97.25 112 HIS A C 1
ATOM 868 O O . HIS A 1 112 ? 5.643 -4.328 16.432 1.00 97.25 112 HIS A O 1
ATOM 874 N N . PHE A 1 113 ? 4.829 -4.302 14.343 1.00 96.88 113 PHE A N 1
ATOM 875 C CA . PHE A 1 113 ? 4.053 -3.072 14.509 1.00 96.88 113 PHE A CA 1
ATOM 876 C C . PHE A 1 113 ? 2.636 -3.279 15.070 1.00 96.88 113 PHE A C 1
ATOM 878 O O . PHE A 1 113 ? 1.935 -2.285 15.280 1.00 96.88 113 PHE A O 1
ATOM 885 N N . TRP A 1 114 ? 2.215 -4.511 15.384 1.00 97.06 114 TRP A N 1
ATOM 886 C CA . TRP A 1 114 ? 0.859 -4.815 15.865 1.00 97.06 114 TRP A CA 1
ATOM 887 C C . TRP A 1 114 ? 0.425 -3.946 17.053 1.00 97.06 114 TRP A C 1
ATOM 889 O O . TRP A 1 114 ? -0.629 -3.318 17.003 1.00 97.06 114 TRP A O 1
ATOM 899 N N . SER A 1 115 ? 1.256 -3.834 18.094 1.00 96.94 115 SER A N 1
ATOM 900 C CA . SER A 1 115 ? 0.930 -3.029 19.285 1.00 96.94 115 SER A CA 1
ATOM 901 C C . SER A 1 115 ? 0.666 -1.557 18.937 1.00 96.94 115 SER A C 1
ATOM 903 O O . SER A 1 115 ? -0.286 -0.940 19.425 1.00 96.94 115 SER A O 1
ATOM 905 N N . ARG A 1 116 ? 1.457 -1.001 18.008 1.00 96.50 116 ARG A N 1
ATOM 906 C CA . ARG A 1 116 ? 1.277 0.371 17.524 1.00 96.50 116 ARG A CA 1
ATOM 907 C C . ARG A 1 116 ? -0.005 0.500 16.710 1.00 96.50 116 ARG A C 1
ATOM 909 O O . ARG A 1 116 ? -0.732 1.470 16.897 1.00 96.50 116 ARG A O 1
ATOM 916 N N . LEU A 1 117 ? -0.286 -0.444 15.815 1.00 97.06 117 LEU A N 1
ATOM 917 C CA . LEU A 1 117 ? -1.514 -0.452 15.018 1.00 97.06 117 LEU A CA 1
ATOM 918 C C . LEU A 1 117 ? -2.757 -0.555 15.912 1.00 97.06 117 LEU A C 1
ATOM 920 O O . LEU A 1 117 ? -3.681 0.241 15.765 1.00 97.06 117 LEU A O 1
ATOM 924 N N . SER A 1 118 ? -2.735 -1.455 16.896 1.00 96.75 118 SER A N 1
ATOM 925 C CA . SER A 1 118 ? -3.827 -1.645 17.851 1.00 96.75 118 SER A CA 1
ATOM 926 C C . SER A 1 118 ? -4.064 -0.407 18.717 1.00 96.75 118 SER A C 1
ATOM 928 O O . SER A 1 118 ? -5.200 0.034 18.870 1.00 96.75 118 SER A O 1
ATOM 930 N N . THR A 1 119 ? -2.995 0.250 19.181 1.00 97.06 119 THR A N 1
ATOM 931 C CA . THR A 1 119 ? -3.101 1.535 19.900 1.00 97.06 119 THR A CA 1
ATOM 932 C C . THR A 1 119 ? -3.729 2.641 19.039 1.00 97.06 119 THR A C 1
ATOM 934 O O . THR A 1 119 ? -4.370 3.543 19.571 1.00 97.06 119 THR A O 1
ATOM 937 N N . ASN A 1 120 ? -3.591 2.575 17.709 1.00 96.00 120 ASN A N 1
ATOM 938 C CA . ASN A 1 120 ? -4.276 3.484 16.781 1.00 96.00 120 ASN A CA 1
ATOM 939 C C . ASN A 1 120 ? -5.705 3.026 16.428 1.00 96.00 120 ASN A C 1
ATOM 941 O O . ASN A 1 120 ? -6.321 3.605 15.542 1.00 96.00 120 ASN A O 1
ATOM 945 N N . GLY A 1 121 ? -6.248 2.021 17.119 1.00 95.31 121 GLY A N 1
ATOM 946 C CA . GLY A 1 121 ? -7.638 1.587 16.994 1.00 95.31 121 GLY A CA 1
ATOM 947 C C . GLY A 1 121 ? -7.881 0.435 16.022 1.00 95.31 121 GLY A C 1
ATOM 948 O O . GLY A 1 121 ? -9.052 0.141 15.769 1.00 95.31 121 GLY A O 1
ATOM 949 N N . LEU A 1 122 ? -6.825 -0.206 15.501 1.00 97.81 122 LEU A N 1
ATOM 950 C CA . LEU A 1 122 ? -6.942 -1.422 14.695 1.00 97.81 122 LEU A CA 1
ATOM 951 C C . LEU A 1 122 ? -7.347 -2.615 15.575 1.00 97.81 122 LEU A C 1
ATOM 953 O O . LEU A 1 122 ? -6.759 -2.850 16.630 1.00 97.81 122 LEU A O 1
ATOM 957 N N . GLU A 1 123 ? -8.325 -3.387 15.120 1.00 98.00 123 GLU A N 1
ATOM 958 C CA . GLU A 1 123 ? -8.860 -4.555 15.831 1.00 98.00 123 GLU A CA 1
ATOM 959 C C . GLU A 1 123 ? -8.425 -5.863 15.166 1.00 98.00 123 GLU A C 1
ATOM 961 O O . GLU A 1 123 ? -8.246 -6.874 15.839 1.00 98.00 123 GLU A O 1
ATOM 966 N N . GLU A 1 124 ? -8.193 -5.839 13.852 1.00 98.12 124 GLU A N 1
ATOM 967 C CA . GLU A 1 124 ? -7.851 -7.021 13.072 1.00 98.12 124 GLU A CA 1
ATOM 968 C C . GLU A 1 124 ? -6.734 -6.738 12.058 1.00 98.12 124 GLU A C 1
ATOM 970 O O . GLU A 1 124 ? -6.848 -5.845 11.212 1.00 98.12 124 GLU A O 1
ATOM 975 N N . LEU A 1 125 ? -5.679 -7.554 12.102 1.00 97.38 125 LEU A N 1
ATOM 976 C CA . LEU A 1 125 ? -4.621 -7.594 11.096 1.00 97.38 125 LEU A CA 1
ATOM 977 C C . LEU A 1 125 ? -4.552 -8.999 10.501 1.00 97.38 125 LEU A C 1
ATOM 979 O O . LEU A 1 125 ? -4.159 -9.949 11.175 1.00 97.38 125 LEU A O 1
ATOM 983 N N . TRP A 1 126 ? -4.920 -9.118 9.230 1.00 97.44 126 TRP A N 1
ATOM 984 C CA . TRP A 1 126 ? -4.827 -10.362 8.473 1.00 97.44 126 TRP A CA 1
ATOM 985 C C . TRP A 1 126 ? -3.651 -10.270 7.517 1.00 97.44 126 TRP A C 1
ATOM 987 O O . TRP A 1 126 ? -3.527 -9.288 6.788 1.00 97.44 126 TRP A O 1
ATOM 997 N N . ILE A 1 127 ? -2.801 -11.291 7.498 1.00 95.44 127 ILE A N 1
ATOM 998 C CA . ILE A 1 127 ? -1.652 -11.349 6.597 1.00 95.44 127 ILE A CA 1
ATOM 999 C C . ILE A 1 127 ? -1.780 -12.617 5.768 1.00 95.44 127 ILE A C 1
ATOM 1001 O O . ILE A 1 127 ? -1.864 -13.717 6.315 1.00 95.44 127 ILE A O 1
ATOM 1005 N N . ARG A 1 128 ? -1.833 -12.453 4.447 1.00 93.44 128 ARG A N 1
ATOM 1006 C CA . ARG A 1 128 ? -1.731 -13.555 3.496 1.00 93.44 128 ARG A CA 1
ATOM 1007 C C . ARG A 1 128 ? -0.327 -13.535 2.905 1.00 93.44 128 ARG A C 1
ATOM 1009 O O . ARG A 1 128 ? -0.046 -12.685 2.056 1.00 93.44 128 ARG A O 1
ATOM 1016 N N . ALA A 1 129 ? 0.486 -14.457 3.408 1.00 81.06 129 ALA A N 1
ATOM 1017 C CA . ALA A 1 129 ? 1.792 -14.821 2.877 1.00 81.06 129 ALA A CA 1
ATOM 1018 C C . ALA A 1 129 ? 1.680 -15.886 1.778 1.00 81.06 129 ALA A C 1
ATOM 1020 O O . ALA A 1 129 ? 0.683 -16.652 1.806 1.00 81.06 129 ALA A O 1
#

Sequence (129 aa):
MVNEDTPLPVNMDTFWASGSNKVKLQILLSKWIRQNANNIWPNVELVLSIDGIATDCIAVNNGNENCIESLKLHVEEGDVRIVPHAINIAKHGYKRIVLLSNDTDVTVLGLHFWSRLSTNGLEELWIRA

Radius of gyration: 16.16 Å; chains: 1; bounding box: 35×29×47 Å

Secondary structure (DSSP, 8-state):
--STTPPPPS-HHHHHH-HHHHHHHHHHHHHHHHHHHHHHSTT-PEEE---STTPPPEEEETTEEEE-GGG------HHHHHHHHHHHHHHTT--EEEEE-S-HHHHHHHHHHHHHHHHTT--EEEEE-

Foldseek 3Di:
DDDPPDDDDPDPVVQVVDPVNQQVVLVRVVVVCLVCVCPPPAQDWDWGDGADDQDFTWTHHNNDIDTDPQLRDPDRDPLVSVLSVLLVVLLVQDAEDEAEDPDVSNVVSCVVCVVVSVVSPHNYYHYDD

pLDDT: mean 88.86, std 9.02, range [53.5, 98.12]

Organism: Dreissena polymorpha (NCBI:txid45954)